Protein AF-A0A967JZK0-F1 (afdb_monomer)

Mean predicted aligned error: 14.72 Å

Foldseek 3Di:
DDDDDDDDDDDDDDDDPDDDPPPCPDDDDFFAACPPVVVVQLVVQCVVPVDDSVVSSCRRVVGD

Nearest PDB structures (foldseek):
  1ctf-assembly1_A-2  TM=9.814E-01  e=9.460E-03  Escherichia coli
  8phj-assembly1_W  TM=9.260E-01  e=9.460E-03  Escherichia coli
  4v4v-assembly1_B5  TM=8.171E-01  e=4.010E-03  Escherichia coli
  2zjq-assembly1_5  TM=8.020E-01  e=2.078E-02  Deinococcus radiodurans
  1rqu-assembly1_B  TM=7.413E-01  e=4.563E-02  Escherichia coli

Structure (mmCIF, N/CA/C/O backbone):
data_AF-A0A967JZK0-F1
#
_entry.id   AF-A0A967JZK0-F1
#
loop_
_atom_site.group_PDB
_atom_site.id
_atom_site.type_symbol
_atom_site.label_atom_id
_atom_site.label_alt_id
_atom_site.label_comp_id
_atom_site.label_asym_id
_atom_site.label_entity_id
_atom_site.label_seq_id
_atom_site.pdbx_PDB_ins_code
_atom_site.Cartn_x
_atom_site.Cartn_y
_atom_site.Cartn_z
_atom_site.occupancy
_atom_site.B_iso_or_equiv
_atom_site.auth_seq_id
_atom_site.auth_comp_id
_atom_site.auth_asym_id
_atom_site.auth_atom_id
_atom_site.pdbx_PDB_model_num
ATOM 1 N N . ALA A 1 1 ? 14.487 -46.717 -45.815 1.00 36.09 1 ALA A N 1
ATOM 2 C CA . ALA A 1 1 ? 14.389 -46.623 -44.344 1.00 36.09 1 ALA A CA 1
ATOM 3 C C . ALA A 1 1 ? 13.775 -45.267 -44.018 1.00 36.09 1 ALA A C 1
ATOM 5 O O . ALA A 1 1 ? 14.262 -44.291 -44.560 1.00 36.09 1 ALA A O 1
ATOM 6 N N . ALA A 1 2 ? 12.572 -45.260 -43.431 1.00 39.59 2 ALA A N 1
ATOM 7 C CA . ALA A 1 2 ? 12.301 -44.742 -42.075 1.00 39.59 2 ALA A CA 1
ATOM 8 C C . ALA A 1 2 ? 12.221 -43.194 -42.044 1.00 39.59 2 ALA A C 1
ATOM 10 O O . ALA A 1 2 ? 13.094 -42.536 -42.578 1.00 39.59 2 ALA A O 1
ATOM 11 N N . ALA A 1 3 ? 11.231 -42.522 -41.464 1.00 39.75 3 ALA A N 1
ATOM 12 C CA . ALA A 1 3 ? 10.120 -42.936 -40.625 1.00 39.75 3 ALA A CA 1
ATOM 13 C C . ALA A 1 3 ? 9.026 -41.849 -40.641 1.00 39.75 3 ALA A C 1
ATOM 15 O O . ALA A 1 3 ? 9.200 -40.744 -41.148 1.00 39.75 3 ALA A O 1
ATOM 16 N N . VAL A 1 4 ? 7.896 -42.247 -40.080 1.00 44.12 4 VAL A N 1
ATOM 17 C CA . VAL A 1 4 ? 6.611 -41.571 -39.931 1.00 44.12 4 VAL A CA 1
ATOM 18 C C . VAL A 1 4 ? 6.680 -40.415 -38.914 1.00 44.12 4 VAL A C 1
ATOM 20 O O . VAL A 1 4 ? 7.435 -40.494 -37.954 1.00 44.12 4 VAL A O 1
ATOM 23 N N . ALA A 1 5 ? 5.848 -39.394 -39.157 1.00 48.19 5 ALA A N 1
ATOM 24 C CA . ALA A 1 5 ? 5.197 -38.436 -38.247 1.00 48.19 5 ALA A CA 1
ATOM 25 C C . ALA A 1 5 ? 5.906 -37.925 -36.978 1.00 48.19 5 ALA A C 1
ATOM 27 O O . ALA A 1 5 ? 6.194 -38.686 -36.064 1.00 48.19 5 ALA A O 1
ATOM 28 N N . VAL A 1 6 ? 5.860 -36.597 -36.805 1.00 43.62 6 VAL A N 1
ATOM 29 C CA . VAL A 1 6 ? 5.268 -36.013 -35.590 1.00 43.62 6 VAL A CA 1
ATOM 30 C C . VAL A 1 6 ? 4.377 -34.843 -36.005 1.00 43.62 6 VAL A C 1
ATOM 32 O O . VAL A 1 6 ? 4.851 -33.772 -36.374 1.00 43.62 6 VAL A O 1
ATOM 35 N N . ALA A 1 7 ? 3.066 -35.068 -35.954 1.00 51.03 7 ALA A N 1
ATOM 36 C CA . ALA A 1 7 ? 2.116 -33.991 -35.743 1.00 51.03 7 ALA A CA 1
ATOM 37 C C . ALA A 1 7 ? 2.329 -33.466 -34.314 1.00 51.03 7 ALA A C 1
ATOM 39 O O . ALA A 1 7 ? 2.216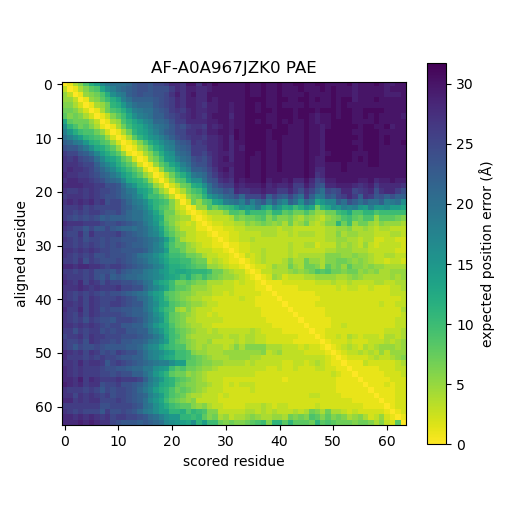 -34.231 -33.358 1.00 51.03 7 ALA A O 1
ATOM 40 N N . ALA A 1 8 ? 2.643 -32.181 -34.176 1.00 44.28 8 ALA A N 1
ATOM 41 C CA . ALA A 1 8 ? 2.575 -31.452 -32.914 1.00 44.28 8 ALA A CA 1
ATOM 42 C C . ALA A 1 8 ? 1.711 -30.196 -33.132 1.00 44.28 8 ALA A C 1
ATOM 44 O O . ALA A 1 8 ? 1.697 -29.650 -34.237 1.00 44.28 8 ALA A O 1
ATOM 45 N N . PRO A 1 9 ? 0.897 -29.816 -32.136 1.00 47.09 9 PRO A N 1
ATOM 46 C CA . PRO A 1 9 ? -0.420 -29.247 -32.371 1.00 47.09 9 PRO A CA 1
ATOM 47 C C . PRO A 1 9 ? -0.382 -27.758 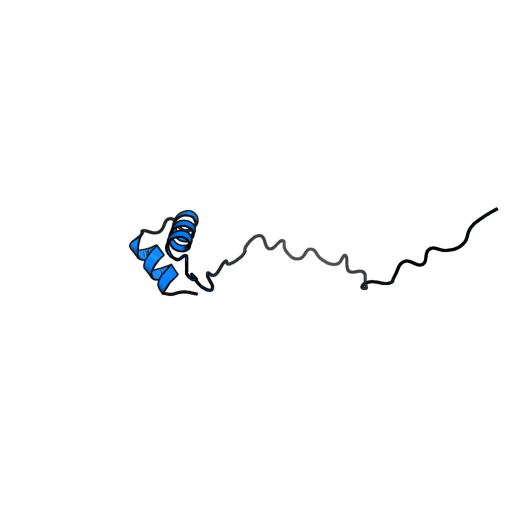-32.702 1.00 47.09 9 PRO A C 1
ATOM 49 O O . PRO A 1 9 ? 0.424 -26.993 -32.176 1.00 47.09 9 PRO A O 1
ATOM 52 N N . ALA A 1 10 ? -1.346 -27.360 -33.532 1.00 52.34 10 ALA A N 1
ATOM 53 C CA . ALA A 1 10 ? -1.782 -25.985 -33.672 1.00 52.34 10 ALA A CA 1
ATOM 54 C C . ALA A 1 10 ? -2.184 -25.433 -32.294 1.00 52.34 10 ALA A C 1
ATOM 56 O O . ALA A 1 10 ? -3.220 -25.803 -31.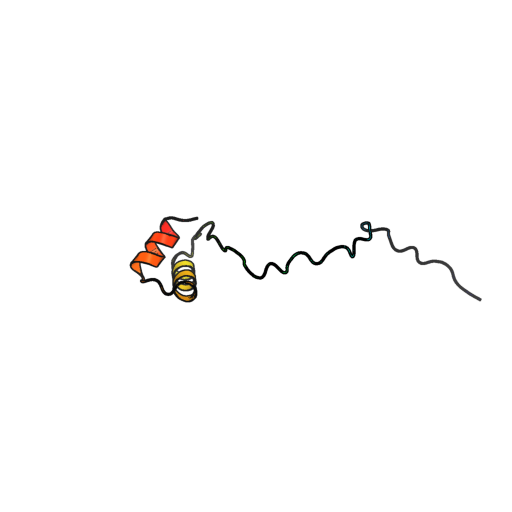743 1.00 52.34 10 ALA A O 1
ATOM 57 N N . ALA A 1 11 ? -1.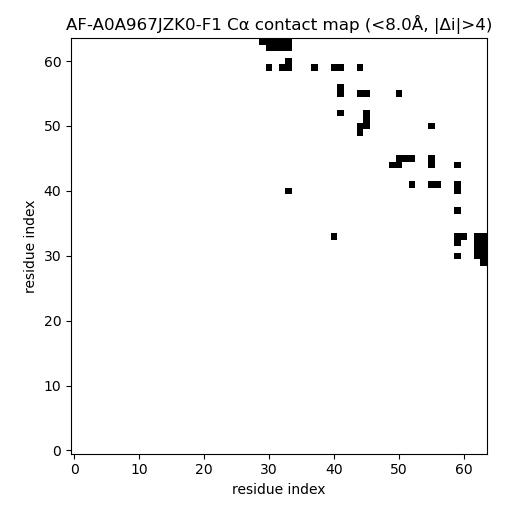361 -24.541 -31.754 1.00 46.88 11 ALA A N 1
ATOM 58 C CA . ALA A 1 11 ? -1.704 -23.683 -30.635 1.00 46.88 11 ALA A CA 1
ATOM 59 C C . ALA A 1 11 ? -1.419 -22.239 -31.051 1.00 46.88 11 ALA A C 1
ATOM 61 O O . ALA A 1 11 ? -0.264 -21.845 -31.164 1.00 46.88 11 ALA A O 1
ATOM 62 N N . GLY A 1 12 ? -2.498 -21.488 -31.288 1.00 42.56 12 GLY A N 1
ATOM 63 C CA . GLY A 1 12 ? -2.509 -20.026 -31.311 1.00 42.56 12 GLY A CA 1
ATOM 64 C C . GLY A 1 12 ? -1.877 -19.384 -32.542 1.00 42.56 12 GLY A C 1
ATOM 65 O O . GLY A 1 12 ? -0.660 -19.326 -32.670 1.00 42.56 12 GLY A O 1
ATOM 66 N N . GLY A 1 13 ? -2.726 -18.839 -33.422 1.00 38.59 13 GLY A N 1
ATOM 67 C CA . GLY A 1 13 ? -2.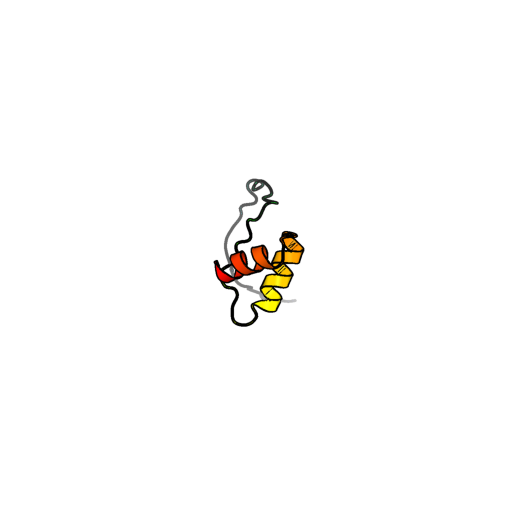317 -17.879 -34.452 1.00 38.59 13 GLY A CA 1
ATOM 68 C C . GLY A 1 13 ? -1.496 -16.743 -33.835 1.00 38.59 13 GLY A C 1
ATOM 69 O O . GLY A 1 13 ? -1.644 -16.409 -32.669 1.00 38.59 13 GLY A O 1
ATOM 70 N N . GLY A 1 14 ? -0.576 -16.118 -34.537 1.00 38.75 14 GLY A N 1
ATOM 71 C CA . GLY A 1 14 ? -0.623 -15.692 -35.921 1.00 38.75 14 GLY A CA 1
ATOM 72 C C . GLY A 1 14 ? 0.223 -14.421 -35.945 1.00 38.75 14 GLY A C 1
ATOM 73 O O . GLY A 1 14 ? 0.268 -13.678 -34.967 1.00 38.75 14 GLY A O 1
ATOM 74 N N . ALA A 1 15 ? 0.970 -14.233 -37.022 1.00 50.78 15 ALA A N 1
ATOM 75 C CA . ALA A 1 15 ? 1.941 -13.166 -37.171 1.00 50.78 15 ALA A CA 1
ATOM 76 C C . ALA A 1 15 ? 1.380 -11.770 -36.838 1.00 50.78 15 ALA A C 1
ATOM 78 O O . ALA A 1 15 ? 0.390 -11.341 -37.423 1.00 50.78 15 ALA A O 1
ATOM 79 N N . ALA A 1 16 ? 2.094 -11.046 -35.976 1.00 44.91 16 ALA A N 1
ATOM 80 C CA . ALA A 1 16 ? 2.193 -9.590 -36.000 1.00 44.91 16 ALA A CA 1
ATOM 81 C C . ALA A 1 16 ? 3.489 -9.169 -35.290 1.00 44.91 16 ALA A C 1
ATOM 83 O O . ALA A 1 16 ? 3.487 -8.630 -34.188 1.00 44.91 16 ALA A O 1
ATOM 84 N N . ALA A 1 17 ? 4.623 -9.412 -35.950 1.00 56.72 17 ALA A N 1
ATOM 85 C CA . ALA A 1 17 ? 5.717 -8.455 -35.871 1.00 56.72 17 ALA A CA 1
ATOM 86 C C . ALA A 1 17 ? 5.212 -7.182 -36.569 1.00 56.72 17 ALA A C 1
ATOM 88 O O . ALA A 1 17 ? 5.181 -7.113 -37.796 1.00 56.72 17 ALA A O 1
ATOM 89 N N . GLY A 1 18 ? 4.694 -6.231 -35.798 1.00 46.25 18 GLY A N 1
ATOM 90 C CA . GLY A 1 18 ? 4.046 -5.042 -36.336 1.00 46.25 18 GLY A CA 1
ATOM 91 C C . GLY A 1 18 ? 3.945 -3.958 -35.279 1.00 46.25 18 GLY A C 1
ATOM 92 O O . GLY A 1 18 ? 3.064 -4.015 -34.433 1.00 46.25 18 GLY A O 1
ATOM 93 N N . ALA A 1 19 ? 4.845 -2.982 -35.404 1.00 43.31 19 ALA A N 1
ATOM 94 C CA . ALA A 1 19 ? 5.003 -1.778 -34.596 1.00 43.31 19 ALA A CA 1
ATOM 95 C C . ALA A 1 19 ? 5.525 -2.011 -33.171 1.00 43.31 19 ALA A C 1
ATOM 97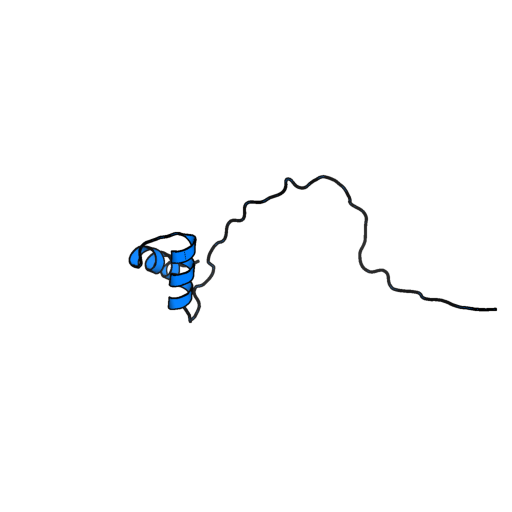 O O . ALA A 1 19 ? 4.894 -2.653 -32.338 1.00 43.31 19 ALA A O 1
ATOM 98 N N . ALA A 1 20 ? 6.693 -1.425 -32.903 1.00 51.62 20 ALA A N 1
ATOM 99 C CA . ALA A 1 20 ? 7.119 -1.054 -31.569 1.00 51.62 20 ALA A CA 1
ATOM 100 C C . ALA A 1 20 ? 5.940 -0.377 -30.857 1.00 51.62 20 ALA A C 1
ATOM 102 O O . ALA A 1 20 ? 5.608 0.769 -31.152 1.00 51.62 20 ALA A O 1
ATOM 103 N N . ALA A 1 21 ? 5.274 -1.108 -29.962 1.00 58.88 21 ALA A N 1
ATOM 104 C CA . ALA A 1 21 ? 4.553 -0.465 -28.884 1.00 58.88 21 ALA A CA 1
ATOM 105 C C . ALA A 1 21 ? 5.598 0.431 -28.225 1.00 58.88 21 ALA A C 1
ATOM 107 O O . ALA A 1 21 ? 6.639 -0.090 -27.823 1.00 58.88 21 ALA A O 1
ATOM 108 N N . GLU A 1 22 ? 5.392 1.749 -28.237 1.00 56.84 22 GLU A N 1
ATOM 109 C CA . GLU A 1 22 ? 6.209 2.687 -27.469 1.00 56.84 22 GLU A CA 1
ATOM 110 C C . GLU A 1 22 ? 6.532 2.014 -26.136 1.00 56.84 22 GLU A C 1
ATOM 112 O O . GLU A 1 22 ? 5.604 1.603 -25.433 1.00 56.84 22 GLU A O 1
ATOM 117 N N . GLU A 1 23 ? 7.817 1.747 -25.877 1.00 62.81 23 GLU A N 1
ATOM 118 C CA . GLU A 1 23 ? 8.239 0.960 -24.722 1.00 62.81 23 GLU A CA 1
ATOM 119 C C . GLU A 1 23 ? 7.732 1.666 -23.470 1.00 62.81 23 GLU A C 1
ATOM 121 O O . GLU A 1 23 ? 8.319 2.639 -22.995 1.00 62.81 23 GLU A O 1
ATOM 126 N N . LYS A 1 24 ? 6.585 1.215 -22.960 1.00 72.19 24 LYS A N 1
ATOM 127 C CA . LYS A 1 24 ? 5.965 1.797 -21.785 1.00 72.19 24 LYS A CA 1
ATOM 128 C C . LYS A 1 24 ? 6.794 1.355 -20.588 1.00 72.19 24 LYS A C 1
ATOM 130 O O . LYS A 1 24 ? 6.581 0.285 -20.029 1.00 72.19 24 LYS A O 1
ATOM 135 N N . THR A 1 25 ? 7.778 2.170 -20.241 1.00 80.62 25 THR A N 1
ATOM 136 C CA . THR A 1 25 ? 8.654 1.981 -19.080 1.00 80.62 25 THR A CA 1
ATOM 137 C C . THR A 1 25 ? 8.016 2.498 -17.789 1.00 80.62 25 THR A C 1
ATOM 139 O O . THR A 1 25 ? 8.526 2.239 -16.701 1.00 80.62 25 THR A O 1
ATOM 142 N N . GLU A 1 26 ? 6.867 3.170 -17.892 1.00 81.62 26 GLU A N 1
ATOM 143 C CA . GLU A 1 26 ? 6.140 3.758 -16.772 1.00 81.62 26 GLU A CA 1
ATOM 144 C C . GLU A 1 26 ? 4.887 2.950 -16.416 1.00 81.62 26 GLU A C 1
ATOM 146 O O . GLU A 1 26 ? 3.953 2.793 -17.213 1.00 81.62 26 GLU A O 1
ATOM 151 N N . PHE A 1 27 ? 4.846 2.482 -15.171 1.00 83.62 27 PHE A N 1
ATOM 152 C CA . PHE A 1 27 ? 3.719 1.751 -14.607 1.00 83.62 27 PHE A CA 1
ATOM 153 C C . PHE A 1 27 ? 3.219 2.468 -13.361 1.00 83.62 27 PHE A C 1
ATOM 155 O O . PHE A 1 27 ? 3.985 2.778 -12.450 1.00 83.62 27 PHE A O 1
ATOM 162 N N . THR A 1 28 ? 1.913 2.698 -13.300 1.00 87.38 28 THR A N 1
ATOM 163 C CA . THR A 1 28 ? 1.263 3.184 -12.086 1.00 87.38 28 THR A CA 1
ATOM 164 C C . THR A 1 28 ? 0.924 1.986 -11.213 1.00 87.38 28 THR A C 1
ATOM 166 O O . THR A 1 28 ? 0.087 1.162 -11.578 1.00 87.38 28 THR A O 1
ATOM 169 N N . VAL A 1 29 ? 1.582 1.885 -10.062 1.00 86.38 29 VAL A N 1
ATOM 170 C CA . VAL A 1 29 ? 1.274 0.871 -9.052 1.00 86.38 29 VAL A CA 1
ATOM 171 C C . VAL A 1 29 ? 0.301 1.482 -8.051 1.00 86.38 29 VAL A C 1
ATOM 173 O O . VAL A 1 29 ? 0.632 2.454 -7.377 1.00 86.38 29 VAL A O 1
ATOM 176 N N . VAL A 1 30 ? -0.902 0.917 -7.972 1.00 87.31 30 VAL A N 1
ATOM 177 C CA . VAL A 1 30 ? -1.942 1.298 -7.008 1.00 87.31 30 VAL A CA 1
ATOM 178 C C . VAL A 1 30 ? -2.056 0.156 -6.006 1.00 87.31 30 VAL A C 1
ATOM 180 O O . VAL A 1 30 ? -2.225 -1.001 -6.401 1.00 87.31 30 VAL A O 1
ATOM 183 N N . LEU A 1 31 ? -1.900 0.459 -4.716 1.00 88.00 31 LEU A N 1
ATOM 184 C CA . LEU A 1 31 ? -2.213 -0.505 -3.665 1.00 88.00 31 LEU A CA 1
ATOM 185 C C . LEU A 1 31 ? -3.717 -0.812 -3.791 1.00 88.00 31 LEU A C 1
ATOM 187 O O . LEU A 1 31 ? -4.485 0.072 -4.109 1.00 88.00 31 LEU A O 1
ATOM 191 N N . ALA A 1 32 ? -4.150 -2.071 -3.723 1.00 87.25 32 ALA A N 1
ATOM 192 C CA . ALA A 1 32 ? -5.575 -2.410 -3.901 1.00 87.25 32 ALA A CA 1
ATOM 193 C C . ALA A 1 32 ? -6.231 -2.804 -2.574 1.00 87.25 32 ALA A C 1
ATOM 195 O O . ALA A 1 32 ? -7.409 -2.549 -2.337 1.00 87.25 32 ALA A O 1
ATOM 196 N N . ALA A 1 33 ? -5.453 -3.458 -1.714 1.00 87.00 33 ALA A N 1
ATOM 197 C CA . A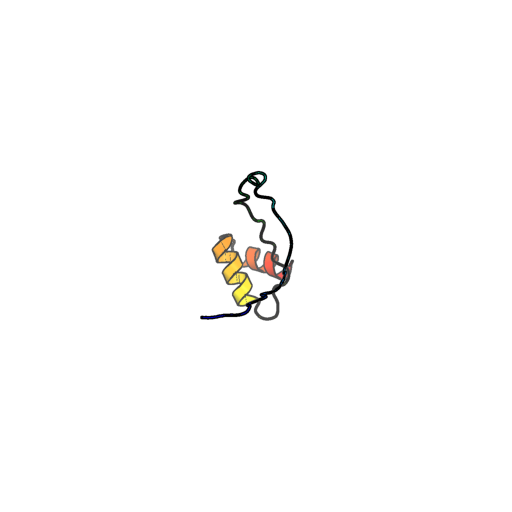LA A 1 33 ? -5.833 -3.817 -0.364 1.00 87.00 33 ALA A CA 1
ATOM 198 C C . ALA A 1 33 ? -4.572 -4.061 0.468 1.00 87.00 33 ALA A C 1
ATOM 200 O O . ALA A 1 33 ? -3.619 -4.691 0.007 1.00 87.00 33 ALA A O 1
ATOM 201 N N . ALA A 1 34 ? -4.594 -3.622 1.725 1.00 86.62 34 ALA A N 1
ATOM 202 C CA . ALA A 1 34 ? -3.500 -3.857 2.665 1.00 86.62 34 ALA A CA 1
ATOM 203 C C . ALA A 1 34 ? -3.510 -5.272 3.284 1.00 86.62 34 ALA A C 1
ATOM 205 O O . ALA A 1 34 ? -2.507 -5.716 3.847 1.00 86.62 34 ALA A O 1
ATOM 206 N N . GLY A 1 35 ? -4.645 -5.977 3.199 1.00 86.69 35 GLY A N 1
ATOM 207 C CA . GLY A 1 35 ? -4.840 -7.291 3.814 1.00 86.69 35 GLY A CA 1
ATOM 208 C C . GLY A 1 35 ? -4.624 -7.287 5.334 1.00 86.69 35 GLY A C 1
ATOM 209 O O . GLY A 1 35 ? -4.723 -6.257 6.001 1.00 86.69 35 GLY A O 1
ATOM 210 N N . GLU A 1 36 ? -4.317 -8.458 5.889 1.00 87.25 36 GLU A N 1
ATOM 211 C CA . GLU A 1 36 ? -4.082 -8.638 7.331 1.00 87.25 36 GLU A CA 1
ATOM 212 C C . GLU A 1 36 ? -2.683 -8.156 7.765 1.00 87.25 36 GLU A C 1
ATOM 214 O O . GLU A 1 36 ? -2.477 -7.742 8.905 1.00 87.25 36 GLU A O 1
ATOM 219 N N . ASN A 1 37 ? -1.718 -8.124 6.841 1.00 89.50 37 ASN A N 1
ATOM 220 C CA . ASN A 1 37 ? -0.317 -7.777 7.108 1.00 89.50 37 ASN A CA 1
ATOM 221 C C . ASN A 1 37 ? -0.003 -6.281 6.907 1.00 89.50 37 ASN A C 1
ATOM 223 O O . ASN A 1 37 ? 1.004 -5.912 6.295 1.00 89.50 37 ASN A O 1
ATOM 227 N N . LYS A 1 38 ? -0.830 -5.397 7.480 1.00 87.75 38 LYS A N 1
ATOM 228 C CA . LYS A 1 38 ? -0.720 -3.933 7.309 1.00 87.75 38 LYS A CA 1
ATOM 229 C C . LYS A 1 38 ? 0.649 -3.352 7.667 1.00 87.75 38 LYS A C 1
ATOM 231 O O . LYS A 1 38 ? 1.121 -2.437 7.002 1.00 87.75 38 LYS A O 1
ATOM 236 N N . VAL A 1 39 ? 1.321 -3.890 8.686 1.00 91.56 39 VAL A N 1
ATOM 237 C CA . VAL A 1 39 ? 2.654 -3.414 9.100 1.00 91.56 39 VAL A CA 1
ATOM 238 C C . VAL A 1 39 ? 3.685 -3.599 7.984 1.00 91.56 39 VAL A C 1
ATOM 240 O O . VAL A 1 39 ? 4.518 -2.721 7.768 1.00 91.56 39 VAL A O 1
ATOM 243 N N . ASN A 1 40 ? 3.623 -4.714 7.255 1.00 93.00 40 ASN A N 1
ATOM 244 C CA . ASN A 1 40 ? 4.551 -4.984 6.159 1.00 93.00 40 ASN A CA 1
ATOM 245 C C . ASN A 1 40 ? 4.231 -4.119 4.936 1.00 93.00 40 ASN A C 1
ATOM 247 O O . ASN A 1 40 ? 5.150 -3.611 4.300 1.00 93.00 40 ASN A O 1
ATOM 251 N N . VAL A 1 41 ? 2.947 -3.869 4.664 1.00 91.88 41 VAL A N 1
ATOM 252 C CA . VAL A 1 41 ? 2.525 -2.960 3.588 1.00 91.88 41 VAL A CA 1
ATOM 253 C C . VAL A 1 41 ? 2.966 -1.522 3.871 1.00 91.88 41 VAL A C 1
ATOM 255 O O . VAL A 1 41 ? 3.542 -0.882 2.998 1.00 91.88 41 VAL A O 1
ATOM 258 N N . ILE A 1 42 ? 2.804 -1.028 5.105 1.00 92.62 42 ILE A N 1
ATOM 259 C CA . ILE A 1 42 ? 3.280 0.309 5.505 1.00 92.62 42 ILE A CA 1
ATOM 260 C C . ILE A 1 42 ? 4.799 0.422 5.344 1.00 92.62 42 ILE A C 1
ATOM 262 O O . ILE A 1 42 ? 5.287 1.463 4.913 1.00 92.62 42 ILE A O 1
ATOM 266 N N . LYS A 1 43 ? 5.564 -0.633 5.654 1.00 92.12 43 LYS A N 1
ATOM 267 C CA . LYS A 1 43 ? 7.017 -0.637 5.416 1.00 92.12 43 LYS A CA 1
ATOM 268 C C . LYS A 1 43 ? 7.343 -0.512 3.928 1.00 92.12 43 LYS A C 1
ATOM 270 O O . LYS A 1 43 ? 8.099 0.385 3.575 1.00 92.12 43 LYS A O 1
ATOM 275 N N . ALA A 1 44 ? 6.713 -1.321 3.076 1.00 91.62 44 ALA A N 1
ATOM 276 C CA . ALA A 1 44 ? 6.923 -1.269 1.630 1.00 91.62 44 ALA A CA 1
ATOM 277 C C . ALA A 1 44 ? 6.546 0.101 1.037 1.00 91.62 44 ALA A C 1
ATOM 279 O O . ALA A 1 44 ? 7.324 0.687 0.292 1.00 91.62 44 ALA A O 1
ATOM 280 N N . VAL A 1 45 ? 5.398 0.671 1.425 1.00 91.38 45 VAL A N 1
ATOM 281 C CA . VAL A 1 45 ? 4.994 2.017 0.984 1.00 91.38 45 VAL A CA 1
ATOM 282 C C . VAL A 1 45 ? 6.027 3.056 1.411 1.00 91.38 45 VAL A C 1
ATOM 284 O O . VAL A 1 45 ? 6.414 3.889 0.595 1.00 91.38 45 VAL A O 1
ATOM 287 N N . ARG A 1 46 ? 6.533 2.996 2.648 1.00 93.81 46 ARG A N 1
ATOM 288 C CA . ARG A 1 46 ? 7.572 3.923 3.127 1.00 93.81 46 ARG A CA 1
ATOM 289 C C . ARG A 1 46 ? 8.896 3.772 2.389 1.00 93.81 46 ARG A C 1
ATOM 291 O O . ARG A 1 46 ? 9.547 4.777 2.150 1.00 93.81 46 ARG A O 1
ATOM 298 N N . GLU A 1 47 ? 9.291 2.559 2.027 1.00 92.94 47 GLU A N 1
ATOM 299 C CA . GLU A 1 47 ? 10.518 2.317 1.257 1.00 92.94 47 GLU A CA 1
ATOM 300 C C . GLU A 1 47 ? 10.420 2.882 -0.165 1.00 92.94 47 GLU A C 1
ATOM 302 O O . GLU A 1 47 ? 11.385 3.456 -0.661 1.00 92.94 47 GLU A O 1
ATOM 307 N N . VAL A 1 48 ? 9.247 2.784 -0.799 1.00 91.56 48 VAL A N 1
ATOM 308 C CA . VAL A 1 48 ? 9.040 3.236 -2.185 1.00 91.56 48 VAL A CA 1
ATOM 309 C C . VAL A 1 48 ? 8.771 4.743 -2.274 1.00 91.56 48 VAL A C 1
ATOM 311 O O . VAL A 1 48 ? 9.204 5.394 -3.219 1.00 91.56 48 VAL A O 1
ATOM 314 N N . THR A 1 49 ? 8.064 5.315 -1.296 1.00 89.56 49 THR A N 1
ATOM 315 C CA . THR A 1 49 ? 7.603 6.719 -1.335 1.00 89.56 49 THR A CA 1
ATOM 316 C C . THR A 1 49 ? 8.353 7.654 -0.388 1.00 89.56 49 THR A C 1
ATOM 318 O O . THR A 1 49 ? 8.222 8.868 -0.505 1.00 89.56 49 THR A O 1
ATOM 321 N N . SER A 1 50 ? 9.138 7.119 0.556 1.00 91.75 50 SER A N 1
ATOM 322 C CA . SER A 1 50 ? 9.838 7.877 1.610 1.00 91.75 50 SER A CA 1
ATOM 323 C C . SER A 1 50 ? 8.940 8.737 2.518 1.00 91.75 50 SER A C 1
ATOM 325 O O . SER A 1 50 ? 9.431 9.624 3.214 1.00 91.75 50 SER A O 1
ATOM 327 N N . LEU A 1 51 ? 7.632 8.457 2.561 1.00 90.56 51 LEU A N 1
ATOM 328 C CA . LEU A 1 51 ? 6.672 9.149 3.426 1.00 90.56 51 LEU A CA 1
ATOM 329 C C . LEU A 1 51 ? 6.911 8.885 4.927 1.00 90.56 51 LEU A C 1
ATOM 331 O O . LEU A 1 51 ? 7.463 7.855 5.349 1.00 90.56 51 LEU A O 1
ATOM 335 N N . GLY A 1 52 ? 6.435 9.807 5.769 1.00 91.25 52 GLY A N 1
ATOM 336 C CA . GLY A 1 52 ? 6.445 9.650 7.222 1.00 91.25 52 GLY A CA 1
ATOM 337 C C . GLY A 1 52 ? 5.564 8.483 7.689 1.00 91.25 52 GLY A C 1
ATOM 338 O O . GLY A 1 52 ? 4.656 8.040 6.987 1.00 91.25 52 GLY A O 1
ATOM 339 N N . LEU A 1 53 ? 5.794 7.974 8.911 1.00 90.06 53 LEU A N 1
ATOM 340 C CA . LEU A 1 53 ? 5.020 6.836 9.446 1.00 90.06 53 LEU A CA 1
ATOM 341 C C . LEU A 1 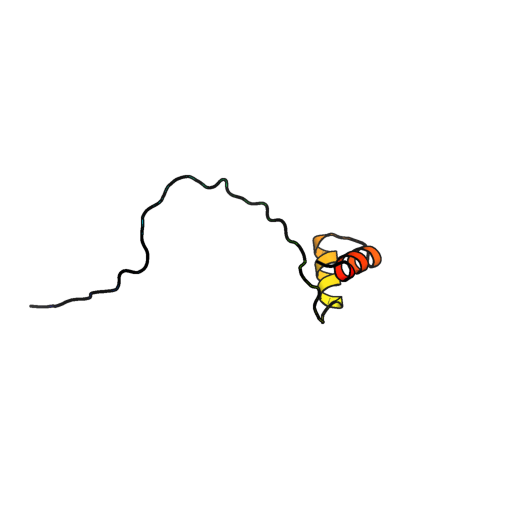53 ? 3.510 7.116 9.476 1.00 90.06 53 LEU A C 1
ATOM 343 O O . LEU A 1 53 ? 2.712 6.212 9.242 1.00 90.06 53 LEU A O 1
ATOM 347 N N . LYS A 1 54 ? 3.128 8.367 9.748 1.00 90.44 54 LYS A N 1
ATOM 348 C CA . LYS A 1 54 ? 1.729 8.790 9.769 1.00 90.44 54 LYS A CA 1
ATOM 349 C C . LYS A 1 54 ? 1.104 8.786 8.370 1.00 90.44 54 LYS A C 1
ATOM 351 O O . LYS A 1 54 ? 0.063 8.175 8.187 1.00 90.44 54 LYS A O 1
ATOM 356 N N . GLU A 1 55 ? 1.757 9.409 7.397 1.00 91.62 55 GLU A N 1
ATOM 357 C CA . GLU A 1 55 ? 1.257 9.530 6.021 1.00 91.62 55 GLU A CA 1
ATOM 358 C C . GLU A 1 55 ? 1.150 8.165 5.337 1.00 91.62 55 GLU A C 1
ATOM 360 O O . GLU A 1 55 ? 0.135 7.855 4.723 1.00 91.62 55 GLU A O 1
ATOM 365 N N . ALA A 1 56 ? 2.159 7.306 5.508 1.00 91.00 56 ALA A N 1
ATOM 366 C CA . ALA A 1 56 ? 2.126 5.955 4.958 1.00 91.00 56 ALA A CA 1
ATOM 367 C C . ALA A 1 56 ? 1.032 5.092 5.597 1.00 91.00 56 ALA A C 1
ATOM 369 O O . ALA A 1 56 ? 0.417 4.273 4.921 1.00 91.00 56 ALA A O 1
ATOM 370 N N . LYS A 1 57 ? 0.767 5.277 6.895 1.00 89.06 57 LYS A N 1
ATOM 371 C CA . LYS A 1 57 ? -0.347 4.604 7.563 1.00 89.06 57 LYS A CA 1
ATOM 372 C C . LYS A 1 57 ? -1.687 5.096 7.019 1.00 89.06 57 LYS A C 1
ATOM 374 O O . LYS A 1 57 ? -2.533 4.267 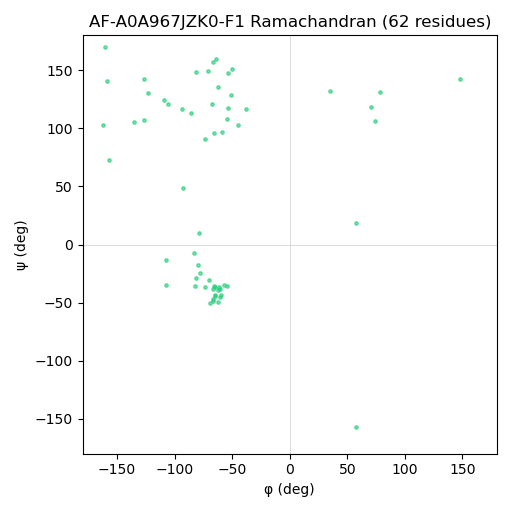6.705 1.00 89.06 57 LYS A O 1
ATOM 379 N N . ASP A 1 58 ? -1.863 6.410 6.899 1.00 93.19 58 ASP A N 1
ATOM 380 C CA . ASP A 1 58 ? -3.097 7.003 6.381 1.00 93.19 58 ASP A CA 1
ATOM 381 C C . ASP A 1 58 ? -3.358 6.554 4.927 1.00 93.19 58 ASP A C 1
ATOM 383 O O . ASP A 1 58 ? -4.496 6.248 4.586 1.00 93.19 58 ASP A O 1
ATOM 387 N N . LEU A 1 59 ? -2.312 6.405 4.103 1.00 89.81 59 LEU A N 1
ATOM 388 C CA . LEU A 1 59 ? -2.404 5.869 2.738 1.00 89.81 59 LEU A CA 1
ATOM 389 C C . LEU A 1 59 ? -2.808 4.388 2.717 1.00 89.81 59 LEU A C 1
ATOM 391 O O . LEU A 1 59 ? -3.730 4.012 2.006 1.00 89.81 59 LEU A O 1
ATOM 395 N N . VAL A 1 60 ? -2.156 3.543 3.521 1.00 90.31 60 VAL A N 1
ATOM 396 C CA . VAL A 1 60 ? -2.443 2.096 3.565 1.00 90.31 60 VAL A CA 1
ATOM 397 C C . VAL A 1 60 ? -3.808 1.787 4.194 1.00 90.31 60 VAL A C 1
ATOM 399 O O . VAL A 1 60 ? -4.437 0.790 3.845 1.00 90.31 60 VAL A O 1
ATOM 402 N N . ASP A 1 61 ? -4.279 2.613 5.132 1.00 91.38 61 ASP A N 1
ATOM 403 C CA . ASP A 1 61 ? -5.620 2.483 5.716 1.00 91.38 61 ASP A CA 1
ATOM 404 C C . ASP A 1 61 ? -6.715 3.101 4.842 1.00 91.38 61 ASP A C 1
ATOM 406 O O . ASP A 1 61 ? -7.846 2.621 4.872 1.00 91.38 61 ASP A O 1
ATOM 410 N N . GLY A 1 62 ? -6.382 4.132 4.062 1.00 88.56 62 GLY A N 1
ATOM 411 C CA . GLY A 1 62 ? -7.253 4.741 3.056 1.00 88.56 62 GLY A CA 1
ATOM 412 C C . GLY A 1 62 ? -7.338 3.952 1.750 1.00 88.56 62 GLY A C 1
ATOM 413 O O . GLY A 1 62 ? -7.876 4.477 0.777 1.00 88.56 62 GLY A O 1
ATOM 414 N N . ALA A 1 63 ? -6.803 2.728 1.746 1.00 84.81 63 ALA A N 1
ATOM 415 C CA . ALA A 1 63 ? -6.644 1.908 0.564 1.00 84.81 63 ALA A CA 1
ATOM 416 C C . ALA A 1 63 ? -7.958 1.702 -0.235 1.00 84.81 63 ALA A C 1
ATOM 418 O O . ALA A 1 63 ? -9.030 1.625 0.379 1.00 84.81 63 ALA A O 1
ATOM 419 N N . PRO A 1 64 ? -7.909 1.573 -1.581 1.00 56.62 64 PRO A N 1
ATOM 420 C CA . PRO A 1 64 ? -6.790 1.055 -2.374 1.00 56.62 64 PRO A CA 1
ATOM 421 C C . PRO A 1 64 ? -5.472 1.797 -2.151 1.00 56.62 64 PRO A C 1
ATOM 423 O O . PRO A 1 64 ? -5.407 3.012 -2.432 1.00 56.62 64 PRO A O 1
#

Radius of gyration: 24.2 Å; Cα contacts (8 Å, |Δi|>4): 29; chains: 1; bounding box: 22×56×54 Å

pLDDT: mean 73.39, std 20.7, range [36.09, 93.81]

Sequence (64 aa):
AAAVAVAAPAAGGGAAAGAAAEEKTEFTVVLAAAGENKVNVIKAVREVTSLGLKEAKDLVDGAP

Solvent-accessible surface area (backbone atoms only — not comparable to full-atom values): 4437 Å² total; per-residue (Å²): 132,90,82,81,85,82,90,74,79,94,72,78,90,73,95,71,95,69,76,84,67,75,81,78,85,76,77,90,86,72,61,70,70,47,74,91,56,43,71,60,47,33,49,52,47,26,71,78,66,68,48,53,77,66,57,27,44,53,50,51,72,64,45,73

Secondary structure (DSSP, 8-state):
-----------S-----------------------S-HHHHHHHHHHHH---HHHHHHHHHT--